Protein AF-A0A934XVH5-F1 (afdb_monomer_lite)

Sequence (126 aa):
MTLDWEYLEGALPGLHARVIQLDMPELEIASHILQERIRTGQPIRYQVPEAVEAIIAAEGLYRRMNSGRKPPNEFGANGRSAARSACADPNCVHAGGRPAERPLGAISIALLRRPAPRPRSLISDL

Secondary structure (DSSP, 8-state):
----HHHHHHHSTT-TTT------------HHHHHHHHHTT---BTTB-HHHHHHHHHHTTTSS--TT---TT----------------TT---TT-----------------PPPPPPPP-----

Foldseek 3Di:
DDDDVVVVCVVPPPVVVVDDDDDDPDDPQDPVVVLVCLCVVHDCPPSDPPVVVVVCVVVVPSVDDPPPDDDPPCPPPDDDPDDDPDDPDPPDDPPDDDPDDDPPPDPPPPDPDDDDDDDDPDPDDD

Radius of gyration: 26.36 Å; chains: 1; bounding box: 78×52×46 Å

Structure (mmCIF, N/CA/C/O backbone):
data_AF-A0A934XVH5-F1
#
_entry.id   AF-A0A934XVH5-F1
#
loop_
_atom_site.group_PDB
_atom_site.id
_atom_site.type_symbol
_atom_site.label_atom_id
_atom_site.label_alt_id
_atom_site.label_comp_id
_atom_site.label_asym_id
_atom_site.label_entity_id
_atom_site.label_seq_id
_atom_site.pdbx_PDB_ins_code
_atom_site.Cartn_x
_atom_site.Cartn_y
_atom_site.Cartn_z
_atom_site.occupancy
_atom_site.B_iso_or_equiv
_atom_site.auth_seq_id
_atom_site.auth_comp_id
_atom_site.auth_asym_id
_atom_site.auth_atom_id
_atom_site.pdbx_PDB_model_num
ATOM 1 N N . MET A 1 1 ? 12.432 11.726 -6.684 1.00 64.38 1 MET A N 1
ATOM 2 C CA . MET A 1 1 ? 13.607 10.825 -6.687 1.00 64.38 1 MET A CA 1
ATOM 3 C C . MET A 1 1 ? 14.053 10.622 -8.123 1.00 64.38 1 MET A C 1
ATOM 5 O O . MET A 1 1 ? 13.193 10.484 -8.980 1.00 64.38 1 MET A O 1
ATOM 9 N N . THR A 1 2 ? 15.356 10.617 -8.383 1.00 80.19 2 THR A N 1
ATOM 10 C CA . THR A 1 2 ? 15.938 10.341 -9.706 1.00 80.19 2 THR A CA 1
ATOM 11 C C . THR A 1 2 ? 16.522 8.930 -9.711 1.00 80.19 2 THR A C 1
ATOM 13 O O . THR A 1 2 ? 17.335 8.616 -8.844 1.00 80.19 2 THR A O 1
ATOM 16 N N . LEU A 1 3 ? 16.082 8.078 -10.642 1.00 87.56 3 LEU A N 1
ATOM 17 C CA . LEU A 1 3 ? 16.675 6.756 -10.862 1.00 87.56 3 LEU A CA 1
ATOM 18 C C . LEU A 1 3 ? 17.950 6.881 -11.704 1.00 87.56 3 LEU A C 1
ATOM 20 O O . LEU A 1 3 ? 17.988 7.661 -12.654 1.00 87.56 3 LEU A O 1
ATOM 24 N N . ASP A 1 4 ? 18.968 6.093 -11.362 1.00 92.56 4 ASP A N 1
ATOM 25 C CA . ASP A 1 4 ? 20.171 5.936 -12.180 1.00 92.56 4 ASP A CA 1
ATOM 26 C C . ASP A 1 4 ? 19.920 4.882 -13.265 1.00 92.56 4 ASP A C 1
ATOM 28 O O . ASP A 1 4 ? 19.980 3.673 -13.027 1.00 92.56 4 ASP A O 1
ATOM 32 N N . TRP A 1 5 ? 19.580 5.357 -14.458 1.00 93.25 5 TRP A N 1
ATOM 33 C CA . TRP A 1 5 ? 19.240 4.496 -15.584 1.00 93.25 5 TRP A CA 1
ATOM 34 C C . TRP A 1 5 ? 20.446 3.805 -16.215 1.00 93.25 5 TRP A C 1
ATOM 36 O O . TRP A 1 5 ? 20.293 2.701 -16.730 1.00 93.25 5 TRP A O 1
ATOM 46 N N . GLU A 1 6 ? 21.635 4.407 -16.162 1.00 93.56 6 GLU A N 1
ATOM 47 C CA . GLU A 1 6 ? 22.836 3.841 -16.785 1.00 93.56 6 GLU A CA 1
ATOM 48 C C . GLU A 1 6 ? 23.290 2.585 -16.038 1.00 93.56 6 GLU A C 1
ATOM 50 O O . GLU A 1 6 ? 23.516 1.535 -16.647 1.00 93.56 6 GLU A O 1
ATOM 55 N N . TYR A 1 7 ? 23.320 2.659 -14.704 1.00 94.62 7 TYR A N 1
ATOM 56 C CA . TYR A 1 7 ? 23.595 1.499 -13.862 1.00 94.62 7 TYR A CA 1
ATOM 57 C C . TYR A 1 7 ? 22.590 0.363 -14.105 1.00 94.62 7 TYR A C 1
ATOM 59 O O . TYR A 1 7 ? 22.976 -0.800 -14.262 1.00 94.62 7 TYR A O 1
ATOM 67 N N . LEU A 1 8 ? 21.296 0.694 -14.149 1.00 94.12 8 LEU A N 1
ATOM 68 C CA . LEU A 1 8 ? 20.235 -0.295 -14.319 1.00 94.12 8 LEU A CA 1
ATOM 69 C C . LEU A 1 8 ? 20.270 -0.965 -15.695 1.00 94.12 8 LEU A C 1
ATOM 71 O O . LEU A 1 8 ? 20.085 -2.177 -15.772 1.00 94.12 8 LEU A O 1
ATOM 75 N N . GLU A 1 9 ? 20.540 -0.214 -16.760 1.00 94.19 9 GLU A N 1
ATOM 76 C CA . GLU A 1 9 ? 20.636 -0.756 -18.118 1.00 94.19 9 GLU A CA 1
ATOM 77 C C . GLU A 1 9 ? 21.871 -1.660 -18.281 1.00 94.19 9 GLU A C 1
ATOM 79 O O . GLU A 1 9 ? 21.796 -2.702 -18.932 1.00 94.19 9 GLU A O 1
ATOM 84 N N . GLY A 1 10 ? 22.989 -1.326 -17.625 1.00 95.62 10 GLY A N 1
ATOM 85 C CA . GLY A 1 10 ? 24.176 -2.185 -17.583 1.00 95.62 10 GLY A CA 1
ATOM 86 C C . GLY A 1 10 ? 23.949 -3.500 -16.826 1.00 95.62 10 GLY A C 1
ATOM 87 O O . GLY A 1 10 ? 24.448 -4.548 -17.239 1.00 95.62 10 GLY A O 1
ATOM 88 N N . ALA A 1 11 ? 23.177 -3.467 -15.734 1.00 95.75 11 ALA A N 1
ATOM 89 C CA . ALA A 1 11 ? 22.843 -4.655 -14.945 1.00 95.75 11 ALA A CA 1
ATOM 90 C C . ALA A 1 11 ? 21.734 -5.515 -15.582 1.00 95.75 11 ALA A C 1
ATOM 92 O O . ALA A 1 11 ? 21.740 -6.739 -15.435 1.00 95.75 11 ALA A O 1
ATOM 93 N N . LEU A 1 12 ? 20.778 -4.884 -16.273 1.00 95.19 12 LEU A N 1
ATOM 94 C CA . LEU A 1 12 ? 19.613 -5.512 -16.899 1.00 95.19 12 LEU A CA 1
ATOM 95 C C . LEU A 1 12 ? 19.403 -4.945 -18.317 1.00 95.19 12 LEU A C 1
ATOM 97 O O . LEU A 1 12 ? 18.590 -4.039 -18.504 1.00 95.19 12 LEU A O 1
ATOM 101 N N . PRO A 1 13 ? 20.082 -5.496 -19.338 1.00 95.31 13 PRO A N 1
ATOM 102 C CA . PRO A 1 13 ? 19.979 -4.988 -20.703 1.00 95.31 13 PRO A CA 1
ATOM 103 C C . PRO A 1 13 ? 18.549 -5.050 -21.259 1.00 95.31 13 PRO A C 1
ATOM 105 O O . PRO A 1 13 ? 17.879 -6.087 -21.211 1.00 95.31 13 PRO A O 1
ATOM 108 N N . GLY A 1 14 ? 18.089 -3.940 -21.831 1.00 94.12 14 GLY A N 1
ATOM 109 C CA . GLY A 1 14 ? 16.748 -3.740 -22.371 1.00 94.12 14 GLY A CA 1
ATOM 110 C C . GLY A 1 14 ? 15.700 -3.306 -21.342 1.00 94.12 14 GLY A C 1
ATOM 111 O O . GLY A 1 14 ? 14.509 -3.315 -21.671 1.00 94.12 14 GLY A O 1
ATOM 112 N N . LEU A 1 15 ? 16.093 -2.956 -20.111 1.00 95.31 15 LEU A N 1
ATOM 113 C CA . LEU A 1 15 ? 15.166 -2.561 -19.047 1.00 95.31 15 LEU A CA 1
ATOM 114 C C . LEU A 1 15 ? 14.459 -1.246 -19.374 1.00 95.31 15 LEU A C 1
ATOM 116 O O . LEU A 1 15 ? 13.238 -1.166 -19.227 1.00 95.31 15 LEU A O 1
ATOM 120 N N . HIS A 1 16 ? 15.190 -0.247 -19.871 1.00 91.69 16 HIS A N 1
ATOM 121 C CA . HIS A 1 16 ? 14.631 1.072 -20.165 1.00 91.69 16 HIS A CA 1
ATOM 122 C C . HIS A 1 16 ? 13.497 1.012 -21.207 1.00 91.69 16 HIS A C 1
ATOM 124 O O . HIS A 1 16 ? 12.555 1.794 -21.157 1.00 91.69 16 HIS A O 1
ATOM 130 N N . ALA A 1 17 ? 13.530 0.040 -22.125 1.00 94.19 17 ALA A N 1
ATOM 131 C CA . ALA A 1 17 ? 12.475 -0.160 -23.124 1.00 94.19 17 ALA A CA 1
ATOM 132 C C . ALA A 1 17 ? 11.226 -0.889 -22.584 1.00 94.19 17 ALA A C 1
ATOM 134 O O . ALA A 1 17 ? 10.203 -0.948 -23.267 1.00 94.19 17 ALA A O 1
ATOM 135 N N . ARG A 1 18 ? 11.305 -1.493 -21.390 1.00 94.88 18 ARG A N 1
ATOM 136 C CA . ARG A 1 18 ? 10.250 -2.337 -20.797 1.00 94.88 18 ARG A CA 1
ATOM 137 C C . ARG A 1 18 ? 9.655 -1.759 -19.515 1.00 94.88 18 ARG A C 1
ATOM 139 O O . ARG A 1 18 ? 8.681 -2.311 -19.005 1.00 94.88 18 ARG A O 1
ATOM 146 N N . VAL A 1 19 ? 10.227 -0.675 -18.997 1.00 93.69 19 VAL A 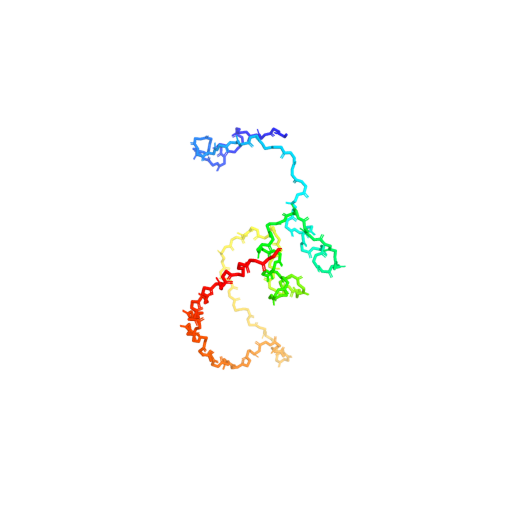N 1
ATOM 147 C CA . VAL A 1 19 ? 9.783 -0.001 -17.778 1.00 93.69 19 VAL A CA 1
ATOM 148 C C . VAL A 1 19 ? 9.251 1.378 -18.130 1.00 93.69 19 VAL A C 1
ATOM 150 O O . VAL A 1 19 ? 9.903 2.152 -18.820 1.00 93.69 19 VAL A O 1
ATOM 153 N N . ILE A 1 20 ? 8.066 1.694 -17.616 1.00 91.31 20 ILE A N 1
ATOM 154 C CA . ILE A 1 20 ? 7.491 3.036 -17.676 1.00 91.31 20 ILE A CA 1
ATOM 155 C C . ILE A 1 20 ? 7.520 3.586 -16.255 1.00 91.31 20 ILE A C 1
ATOM 157 O O . ILE A 1 20 ? 6.887 3.022 -15.360 1.00 91.31 20 ILE A O 1
ATOM 161 N N . GLN A 1 21 ? 8.261 4.672 -16.040 1.00 89.56 21 GLN A N 1
ATOM 162 C CA . GLN A 1 21 ? 8.207 5.404 -14.780 1.00 89.56 21 GLN A CA 1
ATOM 163 C C . GLN A 1 21 ? 6.945 6.269 -14.777 1.00 89.56 21 GLN A C 1
ATOM 165 O O . GLN A 1 21 ? 6.784 7.147 -15.620 1.00 89.56 21 GLN A O 1
ATOM 170 N N . LEU A 1 22 ? 6.035 5.983 -13.848 1.00 89.69 22 LEU A N 1
ATOM 171 C CA . LEU A 1 22 ? 4.816 6.760 -13.660 1.00 89.69 22 LEU A CA 1
ATOM 172 C C . LEU A 1 22 ? 5.046 7.806 -12.574 1.00 89.69 22 LEU A C 1
ATOM 174 O O . LEU A 1 22 ? 5.409 7.458 -11.448 1.00 89.69 22 LEU A O 1
ATOM 178 N N . ASP A 1 23 ? 4.778 9.066 -12.897 1.00 88.62 23 ASP A N 1
ATOM 179 C CA . ASP A 1 23 ? 4.740 10.133 -11.905 1.00 88.62 23 ASP A CA 1
ATOM 180 C C . ASP A 1 23 ? 3.427 10.035 -11.124 1.00 88.62 23 ASP A C 1
ATOM 182 O O . ASP A 1 23 ? 2.339 10.279 -11.648 1.00 88.62 23 ASP A O 1
ATOM 186 N N . MET A 1 24 ? 3.532 9.616 -9.864 1.00 87.00 24 MET A N 1
ATOM 187 C CA . MET A 1 24 ? 2.399 9.431 -8.961 1.00 87.00 24 MET A CA 1
ATOM 188 C C . MET A 1 24 ? 2.454 10.493 -7.857 1.00 87.00 24 MET A C 1
ATOM 190 O O . MET A 1 24 ? 3.540 10.744 -7.325 1.00 87.00 24 MET A O 1
ATOM 194 N N . PRO A 1 25 ? 1.316 11.101 -7.472 1.00 87.62 25 PRO A N 1
ATOM 195 C CA . PRO A 1 25 ? 1.259 11.920 -6.269 1.00 87.62 25 PRO A CA 1
ATOM 196 C C . PRO A 1 25 ? 1.635 11.110 -5.024 1.00 87.62 25 PRO A C 1
ATOM 198 O O . PRO A 1 25 ? 1.572 9.879 -5.002 1.00 87.62 25 PRO A O 1
ATOM 201 N N . GLU A 1 26 ? 1.996 11.820 -3.962 1.00 84.38 26 GLU A N 1
ATOM 202 C CA . GLU A 1 26 ? 2.291 11.194 -2.681 1.00 84.38 26 GLU A CA 1
ATOM 203 C C . GLU A 1 26 ? 1.033 10.534 -2.095 1.00 84.38 26 GLU A C 1
ATOM 205 O O . GLU A 1 26 ? -0.015 11.163 -1.941 1.00 84.38 26 GLU A O 1
ATOM 210 N N . LEU A 1 27 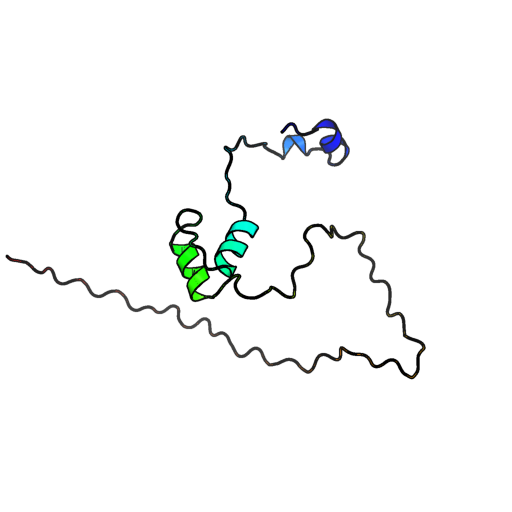? 1.141 9.238 -1.794 1.00 82.69 27 LEU A N 1
ATOM 211 C CA . LEU A 1 27 ? 0.092 8.434 -1.173 1.00 82.69 27 LEU A CA 1
ATOM 212 C C . LEU A 1 27 ? 0.639 7.826 0.118 1.00 82.69 27 LEU A C 1
ATOM 214 O O . LEU A 1 27 ? 1.425 6.879 0.087 1.00 82.69 27 LEU A O 1
ATOM 218 N N . GLU A 1 28 ? 0.176 8.311 1.267 1.00 82.00 28 GLU A N 1
ATOM 219 C CA . GLU A 1 28 ? 0.567 7.794 2.588 1.00 82.00 28 GLU A CA 1
ATOM 220 C C . GLU A 1 28 ? -0.224 6.531 2.997 1.00 82.00 28 GLU A C 1
ATOM 222 O O . GLU A 1 28 ? -0.666 6.377 4.136 1.00 82.00 28 GLU A O 1
ATOM 227 N N . ILE A 1 29 ? -0.439 5.596 2.066 1.00 84.81 29 ILE A N 1
ATOM 228 C CA . ILE A 1 29 ? -1.168 4.345 2.326 1.00 84.81 29 ILE A CA 1
ATOM 229 C C . ILE A 1 29 ? -0.231 3.163 2.091 1.00 84.81 29 ILE A C 1
ATOM 231 O O . ILE A 1 29 ? -0.131 2.614 0.996 1.00 84.81 29 ILE A O 1
ATOM 235 N N . ALA A 1 30 ? 0.453 2.741 3.154 1.00 87.50 30 ALA A N 1
ATOM 236 C CA . ALA A 1 30 ? 1.303 1.557 3.131 1.00 87.50 30 ALA A CA 1
ATOM 237 C C . ALA A 1 30 ? 0.621 0.356 3.803 1.00 87.50 30 ALA A C 1
ATOM 239 O O . ALA A 1 30 ? -0.015 0.470 4.852 1.00 87.50 30 ALA A O 1
ATOM 240 N N . SER A 1 31 ? 0.827 -0.844 3.249 1.00 88.00 31 SER A N 1
ATOM 241 C CA . SER A 1 31 ? 0.242 -2.084 3.791 1.00 88.00 31 SER A CA 1
ATOM 242 C C . SER A 1 31 ? 0.639 -2.358 5.245 1.00 88.00 31 SER A C 1
ATOM 244 O O . SER A 1 31 ? -0.162 -2.886 6.011 1.00 88.00 31 SER A O 1
ATOM 246 N N . HIS A 1 32 ? 1.869 -2.019 5.644 1.00 86.75 32 HIS A N 1
ATOM 247 C CA . HIS A 1 32 ? 2.326 -2.227 7.020 1.00 86.75 32 HIS A CA 1
ATOM 248 C C . HIS A 1 32 ? 1.644 -1.266 8.007 1.00 86.75 32 HIS A C 1
ATOM 250 O O . HIS A 1 32 ? 1.322 -1.685 9.115 1.00 86.75 32 HIS A O 1
ATOM 256 N N . ILE A 1 33 ? 1.347 -0.031 7.584 1.00 90.19 33 ILE A N 1
ATOM 257 C CA . ILE A 1 33 ? 0.583 0.944 8.375 1.00 90.19 33 ILE A CA 1
ATOM 258 C C . ILE A 1 33 ? -0.851 0.446 8.563 1.00 90.19 33 ILE A C 1
ATOM 260 O O . ILE A 1 33 ? -1.337 0.398 9.689 1.00 90.19 33 ILE A O 1
ATOM 264 N N . LEU A 1 34 ? -1.509 -0.009 7.491 1.00 92.12 34 LEU A N 1
ATOM 265 C CA . LEU A 1 34 ? -2.845 -0.613 7.568 1.00 92.12 34 LEU A CA 1
ATOM 266 C C . LEU A 1 34 ? -2.886 -1.800 8.537 1.00 92.12 34 LEU A C 1
ATOM 268 O O . LEU A 1 34 ? -3.763 -1.876 9.394 1.00 92.12 34 LEU A O 1
ATOM 272 N N . GLN A 1 35 ? -1.916 -2.711 8.428 1.00 91.94 35 GLN A N 1
ATOM 273 C CA . GLN A 1 35 ? -1.800 -3.871 9.314 1.00 91.94 35 GLN A CA 1
ATOM 274 C C . GLN A 1 35 ? -1.660 -3.456 10.778 1.00 91.94 35 GLN A C 1
ATOM 276 O O . GLN A 1 35 ? -2.307 -4.045 11.641 1.00 91.94 35 GLN A O 1
ATOM 281 N N . GLU A 1 36 ? -0.843 -2.444 11.059 1.00 91.50 36 GLU A N 1
ATOM 282 C CA . GLU A 1 36 ? -0.647 -1.948 12.416 1.00 91.50 36 GLU A CA 1
ATOM 283 C C . GLU A 1 36 ? -1.910 -1.293 12.978 1.00 91.50 36 GLU A C 1
ATOM 285 O O . GLU A 1 36 ? -2.314 -1.588 14.104 1.0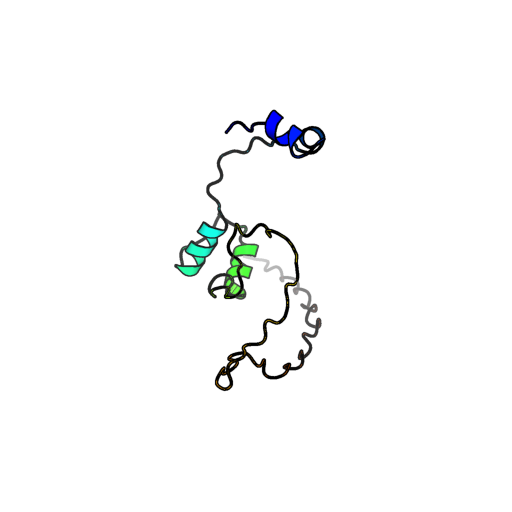0 91.50 36 GLU A O 1
ATOM 290 N N . ARG A 1 37 ? -2.611 -0.493 12.167 1.00 93.31 37 ARG A N 1
ATOM 291 C CA . ARG A 1 37 ? -3.915 0.081 12.532 1.00 93.31 37 ARG A CA 1
ATOM 292 C C . ARG A 1 37 ? -4.926 -1.007 12.879 1.00 93.31 37 ARG A C 1
ATOM 294 O O . ARG A 1 37 ? -5.582 -0.926 13.910 1.00 93.31 37 ARG A O 1
ATOM 301 N N . ILE A 1 38 ? -4.999 -2.068 12.076 1.00 94.00 38 ILE A N 1
ATOM 302 C CA . ILE A 1 38 ? -5.908 -3.197 12.323 1.00 94.00 38 ILE A CA 1
ATOM 303 C C . ILE A 1 38 ? -5.568 -3.917 13.637 1.00 94.00 38 ILE A C 1
ATOM 305 O O . ILE A 1 38 ? -6.477 -4.271 14.388 1.00 94.00 38 ILE A O 1
ATOM 309 N N . ARG A 1 39 ? -4.279 -4.122 13.940 1.00 92.38 39 ARG A N 1
ATOM 310 C CA . ARG A 1 39 ? -3.836 -4.759 15.197 1.00 92.38 39 ARG A CA 1
ATOM 311 C C . ARG A 1 39 ? -4.128 -3.907 16.422 1.00 92.38 39 ARG A C 1
ATOM 313 O O . ARG A 1 39 ? -4.521 -4.442 17.452 1.00 92.38 39 ARG A O 1
ATOM 320 N N . THR A 1 40 ? -3.949 -2.599 16.293 1.00 93.38 40 THR A N 1
ATOM 321 C CA . THR A 1 40 ? -4.177 -1.621 17.365 1.00 93.38 40 THR A CA 1
ATOM 322 C C . THR A 1 40 ? -5.641 -1.191 17.483 1.00 93.38 40 THR A C 1
ATOM 324 O O . THR A 1 40 ? -5.974 -0.392 18.353 1.00 93.38 40 THR A O 1
ATOM 327 N N . GLY A 1 41 ? -6.533 -1.722 16.637 1.00 93.00 41 GLY A N 1
ATOM 328 C CA . GLY A 1 41 ? -7.962 -1.404 16.654 1.00 93.00 41 GLY A CA 1
ATOM 329 C C . GLY A 1 41 ? -8.305 -0.008 16.122 1.00 93.00 41 GLY A C 1
ATOM 330 O O . GLY A 1 41 ? -9.402 0.488 16.368 1.00 93.00 41 GLY A O 1
ATOM 331 N N . GLN A 1 42 ? -7.390 0.637 15.398 1.00 94.19 42 GLN A N 1
ATOM 332 C CA . GLN A 1 42 ? -7.625 1.934 14.772 1.00 94.19 42 GLN A CA 1
ATOM 333 C C . GLN A 1 42 ? -8.464 1.791 13.488 1.00 94.19 42 GLN A C 1
ATOM 335 O O . GLN A 1 42 ? -8.298 0.823 12.741 1.00 94.19 42 GLN A O 1
ATOM 340 N N . PRO A 1 43 ? -9.336 2.768 13.174 1.00 93.06 43 PRO A N 1
ATOM 341 C CA . PRO A 1 43 ?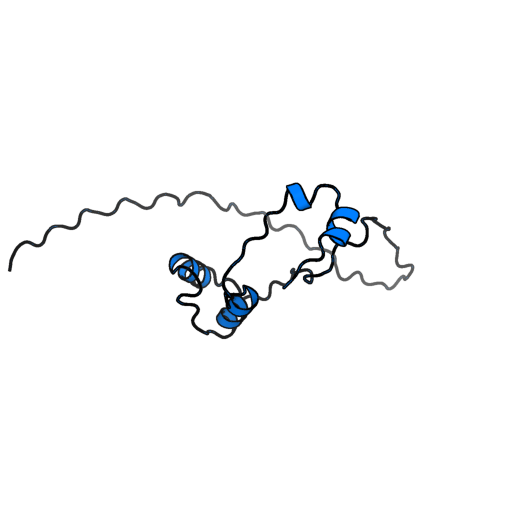 -10.162 2.725 11.970 1.00 93.06 43 PRO A CA 1
ATOM 342 C C . PRO A 1 43 ? -9.317 2.843 10.692 1.00 93.06 43 PRO A C 1
ATOM 344 O O . PRO A 1 43 ? -8.335 3.588 10.660 1.00 93.06 43 PRO A O 1
ATOM 347 N N . ILE A 1 44 ? -9.729 2.165 9.617 1.00 94.50 44 ILE A N 1
ATOM 348 C CA . ILE A 1 44 ? -9.063 2.193 8.294 1.00 94.50 44 ILE A CA 1
ATOM 349 C C . ILE A 1 44 ? -9.973 2.709 7.165 1.00 94.50 44 ILE A C 1
ATOM 351 O O . ILE A 1 44 ? -9.646 2.571 5.986 1.00 94.50 44 ILE A O 1
ATOM 355 N N . ARG A 1 45 ? -11.108 3.327 7.520 1.00 92.62 45 ARG A N 1
ATOM 356 C CA . ARG A 1 45 ? -12.042 3.943 6.566 1.00 92.62 45 ARG A CA 1
ATOM 357 C C . ARG A 1 45 ? -11.314 4.914 5.637 1.00 92.62 45 ARG A C 1
ATOM 359 O O . ARG A 1 45 ? -10.430 5.645 6.083 1.00 92.62 45 ARG A O 1
ATOM 366 N N . TYR A 1 46 ? -11.694 4.906 4.361 1.00 92.88 46 TYR A N 1
ATOM 367 C CA . TYR A 1 46 ? -11.106 5.711 3.276 1.00 92.88 46 TYR A CA 1
ATOM 368 C C . TYR A 1 46 ? -9.672 5.347 2.863 1.00 92.88 46 TYR A C 1
ATOM 370 O O . TYR A 1 46 ? -9.204 5.842 1.844 1.00 92.88 46 TYR A O 1
ATOM 378 N N . GLN A 1 47 ? -8.983 4.464 3.592 1.00 92.94 47 GLN A N 1
ATOM 379 C CA . GLN A 1 47 ? -7.683 3.927 3.163 1.00 92.94 47 GLN A CA 1
ATOM 380 C C . GLN A 1 47 ? -7.848 2.689 2.277 1.00 92.94 47 GLN A C 1
ATOM 382 O O . GLN A 1 47 ? -6.966 2.352 1.491 1.00 92.94 47 GLN A O 1
ATOM 387 N N . VAL A 1 48 ? -8.990 2.012 2.410 1.00 93.56 48 VAL A N 1
ATOM 388 C CA . VAL A 1 48 ? -9.403 0.881 1.582 1.00 93.56 48 VAL A CA 1
ATOM 389 C C . VAL A 1 48 ? -10.883 1.027 1.209 1.00 93.56 48 VAL A C 1
ATOM 391 O O . VAL A 1 48 ? -11.631 1.687 1.937 1.00 93.56 48 VAL A O 1
ATOM 394 N N . PRO A 1 49 ? -11.336 0.408 0.106 1.00 95.81 49 PRO A N 1
ATOM 395 C CA . PRO A 1 49 ? -12.762 0.305 -0.191 1.00 95.81 49 PRO A CA 1
ATOM 396 C C . PRO A 1 49 ? -13.527 -0.394 0.945 1.00 95.81 49 PRO A C 1
ATOM 398 O O . PRO A 1 49 ? -13.023 -1.357 1.524 1.00 95.81 49 PRO A O 1
ATOM 401 N N . GLU A 1 50 ? -14.771 0.017 1.212 1.00 95.69 50 GLU A N 1
ATOM 402 C CA . GLU A 1 50 ? -15.602 -0.552 2.295 1.00 95.69 50 GLU A CA 1
ATOM 403 C C . GLU A 1 50 ? -15.746 -2.078 2.213 1.00 95.69 50 GLU A C 1
ATOM 405 O O . GLU A 1 50 ? -15.692 -2.773 3.227 1.00 95.69 50 GLU A O 1
ATOM 410 N N . ALA A 1 51 ? -15.880 -2.624 1.001 1.00 96.44 51 ALA A N 1
ATOM 411 C CA . ALA A 1 51 ? -15.977 -4.068 0.802 1.00 96.44 51 ALA A CA 1
ATOM 412 C C . ALA A 1 51 ? -14.736 -4.816 1.327 1.00 96.44 51 ALA A C 1
ATOM 414 O O . ALA A 1 51 ? -14.853 -5.923 1.850 1.00 96.44 51 ALA A O 1
ATOM 415 N N . VAL A 1 52 ? -13.553 -4.204 1.224 1.00 95.69 52 VAL A N 1
ATOM 416 C CA . VAL A 1 52 ? -12.294 -4.774 1.720 1.00 95.69 52 VAL A CA 1
ATOM 417 C C . VAL A 1 52 ? -12.230 -4.685 3.243 1.00 95.69 52 VAL A C 1
ATOM 419 O O . VAL A 1 52 ? -11.846 -5.658 3.890 1.00 95.69 52 VAL A O 1
ATOM 422 N N . GLU A 1 53 ? -12.652 -3.562 3.830 1.00 95.38 53 GLU A N 1
ATOM 423 C CA . GLU A 1 53 ? -12.754 -3.410 5.289 1.00 95.38 53 GLU A CA 1
ATOM 424 C C . GLU A 1 53 ? -13.672 -4.482 5.898 1.00 95.38 53 GLU A C 1
ATOM 426 O O . GLU A 1 53 ? -13.304 -5.128 6.883 1.00 95.38 53 GLU A O 1
ATOM 431 N N . ALA A 1 54 ? -14.820 -4.744 5.266 1.00 94.81 54 ALA A N 1
ATOM 432 C CA . ALA A 1 54 ? -15.759 -5.775 5.699 1.00 94.81 54 ALA A CA 1
ATOM 433 C C . ALA A 1 54 ? -15.141 -7.185 5.678 1.00 94.81 54 ALA A C 1
ATOM 435 O O . ALA A 1 54 ? -15.319 -7.942 6.633 1.00 94.81 54 ALA A O 1
ATOM 436 N N . ILE A 1 55 ? -14.382 -7.528 4.631 1.00 95.88 55 ILE A N 1
ATOM 437 C CA . ILE A 1 55 ? -13.689 -8.824 4.527 1.00 95.88 55 ILE A CA 1
ATOM 438 C C . ILE A 1 55 ? -12.614 -8.954 5.613 1.00 95.88 55 ILE A C 1
ATOM 440 O O . ILE A 1 55 ? -12.561 -9.966 6.311 1.00 95.88 55 ILE A O 1
ATOM 444 N N . ILE A 1 56 ? -11.797 -7.915 5.817 1.00 94.06 56 ILE A N 1
ATOM 445 C CA . ILE A 1 56 ? -10.759 -7.891 6.860 1.00 94.06 56 ILE A CA 1
ATOM 446 C C . ILE A 1 56 ? -11.372 -8.126 8.244 1.00 94.06 56 ILE A C 1
ATOM 448 O O . ILE A 1 56 ? -10.834 -8.908 9.033 1.00 94.06 56 ILE A O 1
ATOM 452 N N . ALA A 1 57 ? -12.498 -7.470 8.537 1.00 92.12 57 ALA A N 1
ATOM 453 C CA . ALA A 1 57 ? -13.194 -7.612 9.808 1.00 92.12 57 ALA A CA 1
ATOM 454 C C . ALA A 1 57 ? -13.818 -9.006 9.982 1.00 92.12 57 ALA A C 1
ATOM 456 O O . ALA A 1 57 ? -13.674 -9.598 11.053 1.00 92.12 57 ALA A O 1
ATOM 457 N N . ALA A 1 58 ? -14.474 -9.534 8.944 1.00 94.44 58 ALA A N 1
ATOM 458 C CA . ALA A 1 58 ? -15.157 -10.826 8.979 1.00 94.44 58 ALA A CA 1
ATOM 459 C C . ALA A 1 58 ? -14.190 -12.008 9.148 1.00 94.44 58 ALA A C 1
ATOM 461 O O . ALA A 1 58 ? -14.470 -12.931 9.909 1.00 94.44 58 ALA A O 1
ATOM 462 N N . GLU A 1 59 ? -13.041 -11.969 8.472 1.00 93.56 59 GLU A N 1
ATOM 463 C CA . GLU A 1 59 ? -12.037 -13.039 8.514 1.00 93.56 59 GLU A CA 1
ATOM 464 C C . GLU A 1 59 ? -10.983 -12.836 9.617 1.00 93.56 59 GLU A C 1
ATOM 466 O O . GLU A 1 59 ? -10.170 -13.723 9.883 1.00 93.56 59 GLU A O 1
ATOM 471 N N . GLY A 1 60 ? -10.975 -11.673 10.278 1.00 90.62 60 GLY A N 1
ATOM 472 C CA . GLY A 1 60 ? -9.980 -11.338 11.297 1.00 90.62 60 GLY A CA 1
ATOM 473 C C . GLY A 1 60 ? -8.558 -11.241 10.736 1.00 90.62 60 GLY A C 1
ATOM 474 O O . GLY A 1 60 ? -7.590 -11.552 11.442 1.00 90.62 60 GLY A O 1
ATOM 475 N N . LEU A 1 61 ? -8.420 -10.826 9.470 1.00 90.25 61 LEU A N 1
ATOM 476 C CA . LEU A 1 61 ? -7.126 -10.695 8.804 1.00 90.25 61 LEU A CA 1
ATOM 477 C C . LEU A 1 61 ? -6.219 -9.734 9.579 1.00 90.25 61 LEU A C 1
ATOM 479 O O . LEU A 1 61 ? -6.667 -8.758 10.177 1.00 90.25 61 LEU A O 1
ATOM 483 N N . TYR A 1 62 ? -4.918 -10.026 9.571 1.00 90.44 62 TYR A N 1
ATOM 484 C CA . TYR A 1 62 ? -3.865 -9.216 10.199 1.00 90.44 62 TYR A CA 1
ATOM 485 C C . TYR A 1 62 ? -3.878 -9.123 11.735 1.00 90.44 62 TYR A C 1
ATOM 487 O O . TYR A 1 62 ? -2.920 -8.593 12.300 1.00 90.44 62 TYR A O 1
ATOM 495 N N . ARG A 1 63 ? -4.873 -9.709 12.420 1.00 82.12 63 ARG A N 1
ATOM 496 C CA . ARG A 1 63 ? -4.879 -9.857 13.891 1.00 82.12 63 ARG A CA 1
ATOM 497 C C . ARG A 1 63 ? -3.984 -10.989 14.393 1.00 82.12 63 ARG A C 1
ATOM 499 O O . ARG A 1 63 ? -3.539 -10.960 15.535 1.00 82.12 63 ARG A O 1
ATOM 506 N N . ARG A 1 64 ? -3.707 -11.990 13.554 1.00 71.81 64 ARG A N 1
ATOM 507 C CA . ARG A 1 64 ? -2.761 -13.070 13.867 1.00 71.81 64 ARG A CA 1
ATOM 508 C C . ARG A 1 64 ? -1.364 -12.700 13.384 1.00 71.81 64 ARG A C 1
ATOM 510 O O . ARG A 1 64 ? -1.198 -12.260 12.247 1.00 71.81 64 ARG A O 1
ATOM 517 N N . MET A 1 65 ? -0.353 -12.913 14.227 1.00 60.16 65 MET A N 1
ATOM 518 C CA . MET A 1 65 ? 1.031 -12.897 13.762 1.00 60.16 65 MET A CA 1
ATOM 519 C C . MET A 1 65 ? 1.189 -14.009 12.723 1.00 60.16 65 MET A C 1
ATOM 521 O O . MET A 1 65 ? 1.043 -15.188 13.047 1.00 60.16 65 MET A O 1
ATOM 525 N N . ASN A 1 66 ? 1.454 -13.640 11.469 1.00 58.12 66 ASN A N 1
ATOM 526 C CA . ASN A 1 66 ? 1.828 -14.602 10.439 1.00 58.12 66 ASN A CA 1
ATOM 527 C C . ASN A 1 66 ? 3.193 -15.186 10.819 1.00 58.12 66 ASN A C 1
ATOM 529 O O . ASN A 1 66 ? 4.228 -14.630 10.460 1.00 58.12 66 ASN A O 1
ATOM 533 N N . SER A 1 67 ? 3.192 -16.315 11.526 1.00 54.91 67 SER A N 1
ATOM 534 C CA . SER A 1 67 ? 4.384 -17.040 11.985 1.00 54.91 67 SER A CA 1
ATOM 535 C C . SER A 1 67 ? 5.257 -17.606 10.853 1.00 54.91 67 SER A C 1
ATOM 537 O O . SER A 1 67 ? 6.277 -18.225 11.126 1.00 54.91 67 SER A O 1
ATOM 539 N N . GLY A 1 68 ? 4.884 -17.384 9.587 1.00 59.16 68 GLY A N 1
ATOM 540 C CA . GLY A 1 68 ? 5.610 -17.845 8.400 1.00 59.16 68 GLY A CA 1
ATOM 541 C C . GLY A 1 68 ? 6.120 -16.744 7.462 1.00 59.16 68 GLY A C 1
ATOM 542 O O . GLY A 1 68 ? 6.489 -17.057 6.332 1.00 59.16 68 GLY A O 1
ATOM 543 N N . ARG A 1 69 ? 6.115 -15.456 7.847 1.00 64.50 69 ARG A N 1
ATOM 544 C CA . ARG A 1 69 ? 6.647 -14.394 6.969 1.00 64.50 69 ARG A CA 1
ATOM 545 C C . ARG A 1 69 ? 8.182 -14.397 7.008 1.00 64.50 69 ARG A C 1
ATOM 547 O O . ARG A 1 69 ? 8.774 -13.989 8.000 1.00 64.50 69 ARG A O 1
ATOM 554 N N . LYS A 1 70 ? 8.810 -14.809 5.904 1.00 59.25 70 LYS A N 1
ATOM 555 C CA . LYS A 1 70 ? 10.236 -14.577 5.628 1.00 59.25 70 LYS A CA 1
ATOM 556 C C . LYS A 1 70 ? 10.512 -13.060 5.607 1.00 59.25 70 LYS A C 1
ATOM 558 O O . LYS A 1 70 ? 9.680 -12.332 5.052 1.00 59.25 70 LYS A O 1
ATOM 563 N N . PRO A 1 71 ? 11.604 -12.555 6.208 1.00 53.12 71 PRO A N 1
ATOM 564 C CA . PRO A 1 71 ? 11.868 -11.120 6.245 1.00 53.12 71 PRO A CA 1
ATOM 565 C C . PRO A 1 71 ? 12.022 -10.521 4.831 1.00 53.12 71 PRO A C 1
ATOM 567 O O . PRO A 1 71 ? 12.439 -11.229 3.908 1.00 53.12 71 PRO A O 1
ATOM 570 N N . PRO A 1 72 ? 11.680 -9.229 4.638 1.00 51.56 72 PRO A N 1
ATOM 571 C CA . PRO A 1 72 ? 11.429 -8.632 3.317 1.00 51.56 72 PRO A CA 1
ATOM 572 C C . PRO A 1 72 ? 12.647 -8.482 2.390 1.00 51.56 72 PRO A C 1
ATOM 574 O O . PRO A 1 72 ? 12.510 -7.934 1.304 1.00 51.56 72 PRO A O 1
ATOM 577 N N . ASN A 1 73 ? 13.832 -8.936 2.787 1.00 59.38 73 ASN A N 1
ATOM 578 C CA . ASN A 1 73 ? 15.085 -8.709 2.067 1.00 59.38 73 ASN A CA 1
ATOM 579 C C . ASN A 1 73 ? 16.003 -9.937 1.995 1.00 59.38 73 ASN A C 1
ATOM 581 O O . ASN A 1 73 ? 17.159 -9.812 1.601 1.00 59.38 73 ASN A O 1
ATOM 585 N N . GLU A 1 74 ? 15.498 -11.141 2.266 1.00 53.53 74 GLU A N 1
ATOM 586 C CA . GLU A 1 74 ? 16.200 -12.356 1.846 1.00 53.53 74 GLU A CA 1
ATOM 587 C C . GLU A 1 74 ? 15.932 -12.634 0.357 1.00 53.53 74 GLU A C 1
ATOM 589 O O . GLU A 1 74 ? 15.280 -13.626 -0.005 1.00 53.53 74 GLU A O 1
ATOM 594 N N . PHE A 1 75 ? 16.435 -11.752 -0.513 1.00 51.59 75 PHE A N 1
ATOM 595 C CA . PHE A 1 75 ? 16.714 -12.118 -1.899 1.00 51.59 75 PHE A CA 1
ATOM 596 C C . PHE A 1 75 ? 17.629 -13.336 -1.837 1.00 51.59 75 PHE A C 1
ATOM 598 O O . PHE A 1 75 ? 18.715 -13.263 -1.266 1.00 51.59 75 PHE A O 1
ATOM 605 N N . GLY A 1 76 ? 17.129 -14.484 -2.300 1.00 49.25 76 GLY A N 1
ATOM 606 C CA . GLY A 1 76 ? 17.786 -15.774 -2.141 1.00 49.25 76 GLY A CA 1
ATOM 607 C C . GLY A 1 76 ? 19.199 -15.739 -2.702 1.00 49.25 76 GLY A C 1
ATOM 608 O O . GLY A 1 76 ? 19.394 -15.917 -3.901 1.00 49.25 76 GLY A O 1
ATOM 609 N N . ALA A 1 77 ? 20.180 -15.544 -1.824 1.00 47.81 77 ALA A N 1
ATOM 610 C CA . ALA A 1 77 ? 21.566 -15.822 -2.118 1.00 47.81 77 ALA A CA 1
ATOM 611 C C . ALA A 1 77 ? 21.681 -17.338 -2.307 1.00 47.81 77 ALA A C 1
ATOM 613 O O . ALA A 1 77 ? 21.863 -18.094 -1.361 1.00 47.81 77 ALA A O 1
ATOM 614 N N . ASN A 1 78 ? 21.548 -17.750 -3.564 1.00 46.78 78 ASN A N 1
ATOM 615 C CA . ASN A 1 78 ? 21.966 -19.028 -4.115 1.00 46.78 78 ASN A CA 1
ATOM 616 C C . ASN A 1 78 ? 21.210 -20.263 -3.611 1.00 46.78 78 ASN A C 1
ATOM 618 O O . ASN A 1 78 ? 21.441 -20.801 -2.530 1.00 46.78 78 ASN A O 1
ATOM 622 N N . GLY A 1 79 ? 20.391 -20.812 -4.509 1.00 47.91 79 GLY A N 1
ATOM 623 C CA . GLY A 1 79 ? 20.018 -22.213 -4.453 1.00 47.91 79 GLY A CA 1
ATOM 624 C C . GLY A 1 79 ? 21.269 -23.087 -4.455 1.00 47.91 79 GLY A C 1
ATOM 625 O O . GLY A 1 79 ? 21.968 -23.179 -5.456 1.00 47.91 79 GLY A O 1
ATOM 626 N N . ARG A 1 80 ? 21.526 -23.745 -3.328 1.00 44.31 80 ARG A N 1
ATOM 627 C CA . ARG A 1 80 ? 22.169 -25.054 -3.245 1.00 44.31 80 ARG A CA 1
ATOM 628 C C . ARG A 1 80 ? 21.587 -25.752 -2.023 1.00 44.31 80 ARG A C 1
ATOM 630 O O . ARG A 1 80 ? 21.788 -25.330 -0.891 1.00 44.31 80 ARG A O 1
ATOM 637 N N . SER A 1 81 ? 20.850 -26.828 -2.285 1.00 51.41 81 SER A N 1
ATOM 638 C CA . SER A 1 81 ? 20.641 -27.903 -1.323 1.00 51.41 81 SER A CA 1
ATOM 639 C C . SER A 1 81 ? 22.022 -28.374 -0.867 1.00 51.41 81 SER A C 1
ATOM 641 O O . SER A 1 81 ? 22.714 -29.076 -1.598 1.00 51.41 81 SER A O 1
ATOM 643 N N . ALA A 1 82 ? 22.462 -27.922 0.302 1.00 36.81 82 ALA A N 1
ATOM 644 C CA . ALA A 1 82 ? 23.623 -28.473 0.973 1.00 36.81 82 ALA A CA 1
ATOM 645 C C . ALA A 1 82 ? 23.101 -29.315 2.131 1.00 36.81 82 ALA A C 1
ATOM 647 O O . ALA A 1 82 ? 22.736 -28.808 3.184 1.00 36.81 82 ALA A O 1
ATOM 648 N N . ALA A 1 83 ? 22.969 -30.600 1.814 1.00 39.47 83 ALA A N 1
ATOM 649 C CA . ALA A 1 83 ? 23.215 -31.737 2.680 1.00 39.47 83 ALA A CA 1
ATOM 650 C C . ALA A 1 83 ? 22.775 -31.620 4.147 1.00 39.47 83 ALA A C 1
ATOM 652 O O . ALA A 1 83 ? 23.362 -30.911 4.956 1.00 39.47 83 ALA A O 1
ATOM 653 N N . ARG A 1 84 ? 21.829 -32.500 4.495 1.00 48.06 84 ARG A N 1
ATOM 654 C CA . ARG A 1 84 ? 21.970 -33.456 5.604 1.00 48.06 84 ARG A CA 1
ATOM 655 C C . ARG A 1 84 ? 23.389 -33.440 6.202 1.00 48.06 84 ARG A C 1
ATOM 657 O O . ARG A 1 84 ? 24.246 -34.194 5.753 1.00 48.06 84 ARG A O 1
ATOM 664 N N . SER A 1 85 ? 23.630 -32.587 7.190 1.00 50.31 85 SER A N 1
ATOM 665 C CA . SER A 1 85 ? 24.779 -32.737 8.072 1.00 50.31 85 SER A CA 1
ATOM 666 C C . SER A 1 85 ? 24.271 -33.502 9.277 1.00 50.31 85 SER A C 1
ATOM 668 O O . SER A 1 85 ? 23.501 -32.987 10.088 1.00 50.31 85 SER A O 1
ATOM 670 N N . ALA A 1 86 ? 24.611 -34.786 9.287 1.00 46.84 86 ALA A N 1
ATOM 671 C CA . ALA A 1 86 ? 24.388 -35.685 10.396 1.00 46.84 86 ALA A CA 1
ATOM 672 C C . ALA A 1 86 ? 25.091 -35.117 11.633 1.00 46.84 86 ALA A C 1
ATOM 674 O O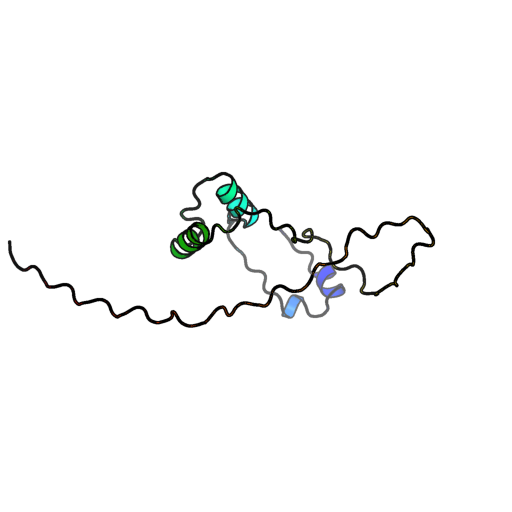 . ALA A 1 86 ? 26.309 -34.950 11.648 1.00 46.84 86 ALA A O 1
ATOM 675 N N . CYS A 1 87 ? 24.325 -34.817 12.674 1.00 40.22 87 CYS A N 1
ATOM 676 C CA . CYS A 1 87 ? 24.878 -34.611 14.000 1.00 40.22 87 CYS A CA 1
ATOM 677 C C . CYS A 1 87 ? 25.504 -35.935 14.465 1.00 40.22 87 CYS A C 1
ATOM 679 O O . CYS A 1 87 ? 24.801 -36.922 14.669 1.00 40.22 87 CYS A O 1
ATOM 681 N N . ALA A 1 88 ? 26.830 -35.959 14.610 1.00 53.47 88 ALA A N 1
ATOM 682 C CA . ALA A 1 88 ? 27.587 -37.060 15.209 1.00 53.47 88 ALA A CA 1
ATOM 683 C C . ALA A 1 88 ? 27.534 -36.999 16.750 1.00 53.47 88 ALA A C 1
ATOM 685 O O . ALA A 1 88 ? 28.547 -37.175 17.421 1.00 53.47 88 ALA A O 1
ATOM 686 N N . ASP A 1 89 ? 26.358 -36.699 17.302 1.00 48.16 89 ASP A N 1
ATOM 687 C CA . ASP A 1 89 ? 26.117 -36.634 18.740 1.00 48.16 89 ASP A CA 1
ATOM 688 C C . ASP A 1 89 ? 25.078 -37.704 19.115 1.00 48.16 89 ASP A C 1
ATOM 690 O O . ASP A 1 89 ? 23.940 -37.632 18.635 1.00 48.16 89 ASP A O 1
ATOM 694 N N . PRO A 1 90 ? 25.427 -38.701 19.950 1.00 53.06 90 PRO A N 1
ATOM 695 C CA . PRO A 1 90 ? 24.480 -39.714 20.406 1.00 53.06 90 PRO A CA 1
ATOM 696 C C . PRO A 1 90 ? 23.357 -39.156 21.301 1.00 53.06 90 PRO A C 1
ATOM 698 O O . PRO A 1 90 ? 22.416 -39.890 21.587 1.00 53.06 90 PRO A O 1
ATOM 701 N N . ASN A 1 91 ? 23.414 -37.884 21.719 1.00 55.16 91 ASN A N 1
ATOM 702 C CA . ASN A 1 91 ? 22.397 -37.228 22.549 1.00 55.16 91 ASN A CA 1
ATOM 703 C C . ASN A 1 91 ? 21.649 -36.074 21.856 1.00 55.16 91 ASN A C 1
ATOM 705 O O . ASN A 1 91 ? 20.912 -35.330 22.510 1.00 55.16 91 ASN A O 1
ATOM 709 N N . CYS A 1 92 ? 21.765 -35.926 20.533 1.00 45.72 92 CYS A N 1
ATOM 710 C CA . CYS A 1 92 ? 20.946 -34.958 19.806 1.00 45.72 92 CYS A CA 1
ATOM 711 C C . CYS A 1 92 ? 19.458 -35.362 19.818 1.00 45.72 92 CYS A C 1
ATOM 713 O O . CYS A 1 92 ? 19.022 -36.240 19.074 1.00 45.72 92 CYS A O 1
ATOM 715 N N . VAL A 1 93 ? 18.644 -34.664 20.613 1.00 49.94 93 VAL A N 1
ATOM 716 C CA . VAL A 1 93 ? 17.180 -34.750 20.533 1.00 49.94 93 VAL A CA 1
ATOM 717 C C . VAL A 1 93 ? 16.706 -33.910 19.345 1.00 49.94 93 VAL A C 1
ATOM 719 O O . VAL A 1 93 ? 16.720 -32.680 19.386 1.00 49.94 93 VAL A O 1
ATOM 722 N N . HIS A 1 94 ? 16.273 -34.564 18.265 1.00 47.47 94 HIS A N 1
ATOM 723 C CA . HIS A 1 94 ? 15.603 -33.899 17.147 1.00 47.47 94 HIS A CA 1
ATOM 724 C C . HIS A 1 94 ? 14.242 -33.337 17.585 1.00 47.47 94 HIS A C 1
ATOM 726 O O . HIS A 1 94 ? 13.212 -34.010 17.518 1.00 47.47 94 HIS A O 1
ATOM 732 N N . ALA A 1 95 ? 14.214 -32.069 17.989 1.00 46.16 95 ALA A N 1
ATOM 733 C CA . ALA A 1 95 ? 12.977 -31.308 18.100 1.00 46.16 95 ALA A CA 1
ATOM 734 C C . ALA A 1 95 ? 12.461 -30.978 16.686 1.00 46.16 95 ALA A C 1
ATOM 736 O O . ALA A 1 95 ? 12.832 -29.965 16.100 1.00 46.16 95 ALA A O 1
ATOM 737 N N . GLY A 1 96 ? 11.641 -31.856 16.100 1.00 42.28 96 GLY A N 1
ATOM 738 C CA . GLY A 1 96 ? 11.025 -31.550 14.803 1.00 42.28 96 GLY A CA 1
ATOM 739 C C . GLY A 1 96 ? 10.365 -32.686 14.028 1.00 42.28 96 GLY A C 1
ATOM 740 O O . GLY A 1 96 ? 10.083 -32.510 12.843 1.00 42.28 96 GLY A O 1
ATOM 741 N N . GLY A 1 97 ? 10.092 -33.838 14.646 1.00 36.28 97 GLY A N 1
ATOM 742 C CA . GLY A 1 97 ? 9.200 -34.827 14.042 1.00 36.28 97 GLY A CA 1
ATOM 743 C C . GLY A 1 97 ? 7.804 -34.225 13.868 1.00 36.28 97 GLY A C 1
ATOM 744 O O . GLY A 1 97 ? 7.100 -34.015 14.850 1.00 36.28 97 GLY A O 1
ATOM 745 N N . ARG A 1 98 ? 7.409 -33.917 12.626 1.00 43.25 98 ARG A N 1
ATOM 746 C CA . ARG A 1 98 ? 6.026 -33.559 12.279 1.00 43.25 98 ARG A CA 1
ATOM 747 C C . ARG A 1 98 ? 5.107 -34.713 12.699 1.00 43.25 98 ARG A C 1
ATOM 749 O O . ARG A 1 98 ? 5.269 -35.800 12.143 1.00 43.25 98 ARG A O 1
ATOM 756 N N . PRO A 1 99 ? 4.137 -34.529 13.612 1.00 35.91 99 PRO A N 1
ATOM 757 C CA . PRO A 1 99 ? 3.086 -35.514 13.746 1.00 35.91 99 PRO A CA 1
ATOM 758 C C . PRO A 1 99 ? 2.145 -35.393 12.544 1.00 35.91 99 PRO A C 1
ATOM 760 O O . PRO A 1 99 ? 1.743 -34.297 12.156 1.00 35.91 99 PRO A O 1
ATOM 763 N N . ALA A 1 100 ? 1.896 -36.565 11.969 1.00 41.62 100 ALA A N 1
ATOM 764 C CA . ALA A 1 100 ? 0.907 -36.965 10.981 1.00 41.62 100 ALA A CA 1
ATOM 765 C C . ALA A 1 100 ? -0.087 -35.902 10.480 1.00 41.62 100 ALA A C 1
ATOM 767 O O . ALA A 1 100 ? -0.799 -35.233 11.230 1.00 41.62 100 ALA A O 1
ATOM 768 N N . GLU A 1 101 ? -0.169 -35.867 9.156 1.00 42.31 101 GLU A N 1
ATOM 769 C CA . GLU A 1 101 ? -1.219 -35.276 8.344 1.00 42.31 101 GLU A CA 1
ATOM 770 C C . GLU A 1 101 ? -2.602 -35.408 8.996 1.00 42.31 101 GLU A C 1
ATOM 772 O O . GLU A 1 101 ? -3.093 -36.505 9.265 1.00 42.31 101 GLU A O 1
ATOM 777 N N . ARG A 1 102 ? -3.256 -34.269 9.243 1.00 44.09 102 ARG A N 1
ATOM 778 C CA . ARG A 1 102 ? -4.703 -34.256 9.470 1.00 44.09 102 ARG A CA 1
ATOM 779 C C . ARG A 1 102 ? -5.342 -34.299 8.083 1.00 44.09 102 ARG A C 1
ATOM 781 O O . ARG A 1 102 ? -4.957 -33.473 7.251 1.00 44.09 102 ARG A O 1
ATOM 788 N N . PRO A 1 103 ? -6.281 -35.217 7.806 1.00 40.19 103 PRO A N 1
ATOM 789 C CA . PRO A 1 103 ? -6.907 -35.267 6.498 1.00 40.19 103 PRO A CA 1
ATOM 790 C C . PRO A 1 103 ? -7.596 -33.929 6.240 1.00 40.19 103 PRO A C 1
ATOM 792 O O . PRO A 1 103 ? -8.304 -33.403 7.104 1.00 40.19 103 PRO A O 1
ATOM 795 N N . LEU A 1 104 ? -7.347 -33.378 5.052 1.00 50.44 104 LEU A N 1
ATOM 796 C CA . LEU A 1 104 ? -8.090 -32.265 4.479 1.00 50.44 104 LEU A CA 1
ATOM 797 C C . LEU A 1 104 ? -9.566 -32.674 4.420 1.00 50.44 104 LEU A C 1
ATOM 799 O O . LEU A 1 104 ? -10.027 -33.288 3.461 1.00 50.44 104 LEU A O 1
ATOM 803 N N . GLY A 1 105 ? -10.302 -32.371 5.486 1.00 39.62 105 GLY A N 1
ATOM 804 C CA . GLY A 1 105 ? -11.750 -32.439 5.506 1.00 39.62 105 GLY A CA 1
ATOM 805 C C . GLY A 1 105 ? -12.273 -31.399 4.530 1.00 39.62 105 GLY A C 1
ATOM 806 O O . GLY A 1 105 ? -12.263 -30.212 4.835 1.00 39.62 105 GLY A O 1
ATOM 807 N N . ALA A 1 106 ? -12.633 -31.871 3.338 1.00 42.81 106 ALA A N 1
ATOM 808 C CA . ALA A 1 106 ? -13.436 -31.229 2.310 1.00 42.81 106 ALA A CA 1
ATOM 809 C C . ALA A 1 106 ? -13.986 -29.839 2.684 1.00 42.81 106 ALA A C 1
ATOM 811 O O . ALA A 1 106 ? -15.051 -29.718 3.292 1.00 42.81 106 ALA A O 1
ATOM 812 N N . ILE A 1 107 ? -13.323 -28.776 2.220 1.00 41.47 107 ILE A N 1
ATOM 813 C CA . ILE A 1 107 ? -14.034 -27.520 1.976 1.00 41.47 107 ILE A CA 1
ATOM 814 C C . ILE A 1 107 ? -14.881 -27.788 0.734 1.00 41.47 107 ILE A C 1
ATOM 816 O O . ILE A 1 107 ? -14.424 -27.651 -0.399 1.00 41.47 107 ILE A O 1
ATOM 820 N N . SER A 1 108 ? -16.108 -28.261 0.950 1.00 33.12 108 SER A N 1
ATOM 821 C CA . SER A 1 108 ? -17.109 -28.293 -0.108 1.00 33.12 108 SER A CA 1
ATOM 822 C C . SER A 1 108 ? -17.292 -26.872 -0.631 1.00 33.12 108 SER A C 1
ATOM 824 O O . SER A 1 108 ? -17.757 -25.990 0.091 1.00 33.12 108 SER A O 1
ATOM 826 N N . ILE A 1 109 ? -16.974 -26.662 -1.908 1.00 47.44 109 ILE A N 1
ATOM 827 C CA . ILE A 1 109 ? -17.432 -25.517 -2.704 1.00 47.44 109 ILE A CA 1
ATOM 828 C C . ILE A 1 109 ? -18.935 -25.727 -2.960 1.00 47.44 109 ILE A C 1
ATOM 830 O O . ILE A 1 109 ? -19.378 -26.009 -4.067 1.00 47.44 109 ILE A O 1
ATOM 834 N N . ALA A 1 110 ? -19.735 -25.685 -1.897 1.00 43.84 110 ALA A N 1
ATOM 835 C CA . ALA A 1 110 ? -21.173 -25.918 -1.942 1.00 43.84 110 ALA A CA 1
ATOM 836 C C . ALA A 1 110 ? -21.892 -24.972 -0.977 1.00 43.84 110 ALA A C 1
ATOM 838 O O . ALA A 1 110 ? -22.606 -25.406 -0.083 1.00 43.84 110 ALA A O 1
ATOM 839 N N . LEU A 1 111 ? -21.695 -23.662 -1.154 1.00 46.56 111 LEU A N 1
ATOM 840 C CA . LEU A 1 111 ? -22.597 -22.634 -0.611 1.00 46.56 111 LEU A CA 1
ATOM 841 C C . LEU A 1 111 ? -22.684 -21.380 -1.503 1.00 46.56 111 LEU A C 1
ATOM 843 O O . LEU A 1 111 ? -23.041 -20.297 -1.049 1.00 46.56 111 LEU A O 1
ATOM 847 N N . LEU A 1 112 ? -22.472 -21.542 -2.816 1.00 51.72 112 LEU A N 1
ATOM 848 C CA . LEU A 1 112 ? -22.846 -20.559 -3.847 1.00 51.72 112 LEU A CA 1
ATOM 849 C C . LEU A 1 112 ? -24.340 -20.643 -4.229 1.00 51.72 112 LEU A C 1
ATOM 851 O O . LEU A 1 112 ? -24.710 -20.541 -5.395 1.00 51.72 112 LEU A O 1
ATOM 855 N N . ARG A 1 113 ? -25.241 -20.804 -3.256 1.00 52.88 113 ARG A N 1
ATOM 856 C CA . ARG A 1 113 ? -26.679 -20.583 -3.478 1.00 52.88 113 ARG A CA 1
ATOM 857 C C . ARG A 1 113 ? -27.235 -19.654 -2.411 1.00 52.88 113 ARG A C 1
ATOM 859 O O . ARG A 1 113 ? -27.849 -20.089 -1.443 1.00 52.88 113 ARG A O 1
ATOM 866 N N . ARG A 1 114 ? -27.043 -18.349 -2.612 1.00 49.97 114 ARG A N 1
ATOM 867 C CA . ARG A 1 114 ? -27.943 -17.359 -2.010 1.00 49.97 114 ARG A CA 1
ATOM 868 C C . ARG A 1 114 ? -29.255 -17.362 -2.812 1.00 49.97 114 ARG A C 1
ATOM 870 O O . ARG A 1 114 ? -29.186 -17.237 -4.035 1.00 49.97 114 ARG A O 1
ATOM 877 N N . PRO A 1 115 ? -30.430 -17.529 -2.180 1.00 50.84 115 PRO A N 1
ATOM 878 C CA . PRO A 1 115 ? -31.705 -17.346 -2.864 1.00 50.84 115 PRO A CA 1
ATOM 879 C C . PRO A 1 115 ? -31.894 -15.874 -3.262 1.00 50.84 115 PRO A C 1
ATOM 881 O O . PRO A 1 115 ? -31.424 -14.970 -2.569 1.00 50.84 115 PRO A O 1
ATOM 884 N N . ALA A 1 116 ? -32.570 -15.652 -4.392 1.00 59.47 116 ALA A N 1
ATOM 885 C CA . ALA A 1 116 ? -32.855 -14.328 -4.938 1.00 59.47 116 ALA A CA 1
ATOM 886 C C . ALA A 1 116 ? -33.601 -13.428 -3.926 1.00 59.47 116 ALA A C 1
ATOM 888 O O . ALA A 1 116 ? -34.443 -13.927 -3.169 1.00 59.47 116 ALA A O 1
ATOM 889 N N . PRO A 1 117 ? -33.334 -12.109 -3.904 1.00 62.59 117 PRO A N 1
ATOM 890 C CA . PRO A 1 117 ? -34.084 -11.183 -3.064 1.00 62.59 117 PRO A CA 1
ATOM 891 C C . PRO A 1 117 ? -35.546 -11.097 -3.530 1.00 62.59 117 PRO A C 1
ATOM 893 O O . PRO A 1 117 ? -35.823 -10.963 -4.722 1.00 62.59 117 PRO A O 1
ATOM 896 N N . ARG A 1 118 ? -36.491 -11.176 -2.581 1.00 61.16 118 ARG A N 1
ATOM 897 C CA . ARG A 1 118 ? -37.925 -10.971 -2.850 1.00 61.16 118 ARG A CA 1
ATOM 898 C C . ARG A 1 118 ? -38.172 -9.513 -3.264 1.00 61.16 118 ARG A C 1
ATOM 900 O O . ARG A 1 118 ? -37.527 -8.626 -2.697 1.00 61.16 118 ARG A O 1
ATOM 907 N N . PRO A 1 119 ? -39.104 -9.238 -4.194 1.00 52.03 119 PRO A N 1
ATOM 908 C CA . PRO A 1 119 ? -39.431 -7.868 -4.565 1.00 52.03 119 PRO A CA 1
ATOM 909 C C . PRO A 1 119 ? -40.022 -7.124 -3.361 1.00 52.03 119 PRO A C 1
ATOM 911 O O . PRO A 1 119 ? -40.917 -7.626 -2.680 1.00 52.03 119 PRO A O 1
ATOM 914 N N . ARG A 1 120 ? -39.494 -5.924 -3.096 1.00 54.22 120 ARG A N 1
ATOM 915 C CA . ARG A 1 120 ? -40.047 -4.974 -2.123 1.00 54.22 120 ARG A CA 1
ATOM 916 C C . ARG A 1 120 ? -41.445 -4.590 -2.606 1.00 54.22 120 ARG A C 1
ATOM 918 O O . ARG A 1 120 ? -41.575 -4.007 -3.679 1.00 54.22 120 ARG A O 1
ATOM 925 N N . SER A 1 121 ? -42.474 -4.928 -1.834 1.00 50.97 121 SER A N 1
ATOM 926 C CA . SER A 1 121 ? -43.813 -4.392 -2.049 1.00 50.97 121 SER A CA 1
ATOM 927 C C . SER A 1 121 ? -43.750 -2.881 -1.857 1.00 50.97 121 SER A C 1
ATOM 929 O O . SER A 1 121 ? -43.336 -2.405 -0.797 1.00 50.97 121 SER A O 1
ATOM 931 N N . LEU A 1 122 ? -44.118 -2.158 -2.911 1.00 52.94 122 LEU A N 1
ATOM 932 C CA . LEU A 1 122 ? -44.407 -0.733 -2.890 1.00 52.94 122 LEU A CA 1
ATOM 933 C C . LEU A 1 122 ? -45.428 -0.472 -1.780 1.00 52.94 122 LEU A C 1
ATOM 935 O O . LEU A 1 122 ? -46.548 -0.975 -1.844 1.00 52.94 122 LEU A O 1
ATOM 939 N N . ILE A 1 123 ? -45.029 0.279 -0.756 1.00 46.84 123 ILE A N 1
ATOM 940 C CA . ILE A 1 123 ? -45.997 0.962 0.095 1.00 46.84 123 ILE A CA 1
ATOM 941 C C . ILE A 1 123 ? -46.314 2.252 -0.647 1.00 46.84 123 ILE A C 1
ATOM 943 O O . ILE A 1 123 ? -45.531 3.202 -0.635 1.00 46.84 123 ILE A O 1
ATOM 947 N N . SER A 1 124 ? -47.418 2.195 -1.385 1.00 43.22 124 SER A N 1
ATOM 948 C CA . SER A 1 124 ? -48.214 3.362 -1.728 1.00 43.22 124 SER A CA 1
ATOM 949 C C . SER A 1 124 ? -48.805 3.964 -0.449 1.00 43.22 124 SER A C 1
ATOM 951 O O . SER A 1 124 ? -49.123 3.229 0.485 1.00 43.22 124 SER A O 1
ATOM 953 N N . ASP A 1 125 ? -48.982 5.284 -0.489 1.00 42.50 125 ASP A N 1
ATOM 954 C CA . ASP A 1 125 ? -49.901 6.088 0.322 1.00 42.50 125 ASP A CA 1
ATOM 955 C C . ASP A 1 125 ? -49.567 6.262 1.815 1.00 42.50 125 ASP A C 1
ATOM 957 O O . ASP A 1 125 ? -49.863 5.414 2.658 1.00 42.50 125 ASP A O 1
ATOM 961 N N . LEU A 1 126 ? -48.996 7.425 2.155 1.00 44.97 126 LEU A N 1
ATOM 962 C CA . LEU A 1 126 ? -49.745 8.597 2.651 1.00 44.97 126 LEU A CA 1
ATOM 963 C C . LEU A 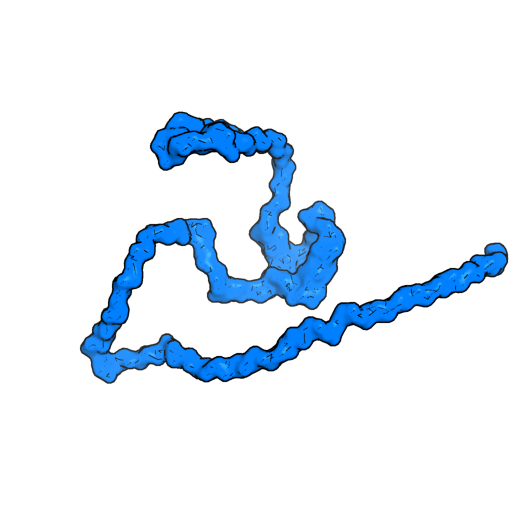1 126 ? -48.839 9.838 2.719 1.00 44.97 126 LEU A C 1
ATOM 965 O O . LEU A 1 126 ? -47.676 9.701 3.161 1.00 44.97 126 LEU A O 1
#

pLDDT: mean 70.21, std 22.07, range [33.12, 96.44]